Protein AF-A0A6I0HIM0-F1 (afdb_monomer_lite)

Radius of gyration: 15.4 Å; chains: 1; bounding box: 35×26×42 Å

Sequence (84 aa):
MNKLEHIATIDFCYWRLKILCKQLSKPKSNIEIMVDNACGYNEAEEIRKECIILLEQIIESKKAISADYSGDSKFLDKLKKWNG

pLDDT: mean 93.07, std 7.05, range [52.94, 98.12]

Structure (mmCIF, N/CA/C/O backbone):
data_AF-A0A6I0HIM0-F1
#
_entry.id   AF-A0A6I0HIM0-F1
#
loop_
_atom_site.group_PDB
_atom_site.id
_atom_site.type_symbol
_atom_site.label_atom_id
_atom_site.label_alt_id
_atom_site.label_comp_id
_atom_site.label_asym_id
_atom_site.label_entity_id
_atom_site.label_seq_id
_atom_site.pdbx_PDB_ins_code
_atom_site.Cartn_x
_atom_site.Cartn_y
_atom_site.Cartn_z
_atom_site.occupancy
_atom_site.B_iso_or_equiv
_atom_site.auth_seq_id
_atom_site.auth_comp_id
_atom_site.auth_asym_id
_atom_site.auth_atom_id
_atom_site.pdbx_PDB_model_num
ATOM 1 N N . MET A 1 1 ? 17.210 -6.988 -7.093 1.00 83.00 1 MET A N 1
ATOM 2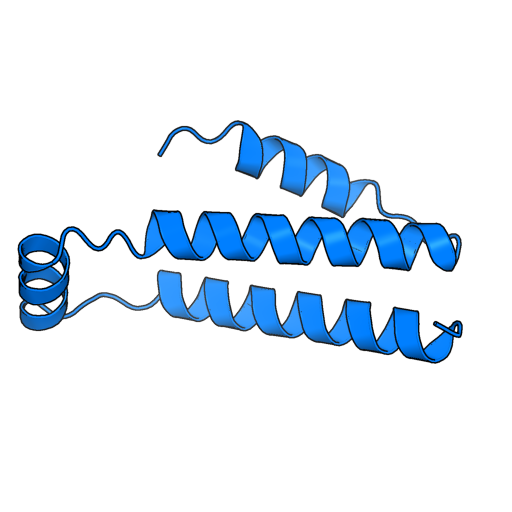 C CA . MET A 1 1 ? 16.134 -7.876 -7.557 1.00 83.00 1 MET A CA 1
ATOM 3 C C . MET A 1 1 ? 16.231 -8.019 -9.063 1.00 83.00 1 MET A C 1
ATOM 5 O O . MET A 1 1 ? 16.584 -7.056 -9.734 1.00 83.00 1 MET A O 1
ATOM 9 N N . ASN A 1 2 ? 15.973 -9.204 -9.598 1.00 94.75 2 ASN A N 1
ATOM 10 C CA . ASN A 1 2 ? 15.788 -9.399 -11.031 1.00 94.75 2 ASN A CA 1
ATOM 11 C C . ASN A 1 2 ? 14.372 -8.951 -11.455 1.00 94.75 2 ASN A C 1
ATOM 13 O O . ASN A 1 2 ? 13.518 -8.632 -10.626 1.00 94.75 2 ASN A O 1
ATOM 17 N N . LYS A 1 3 ? 14.106 -8.924 -12.765 1.00 95.94 3 LYS A N 1
ATOM 18 C CA . LYS A 1 3 ? 12.804 -8.490 -13.298 1.00 95.94 3 LYS A CA 1
ATOM 19 C C . LYS A 1 3 ? 11.629 -9.317 -12.753 1.00 95.94 3 LYS A C 1
ATOM 21 O O . LYS A 1 3 ? 10.572 -8.752 -12.492 1.00 95.94 3 LYS A O 1
ATOM 26 N N . LEU A 1 4 ? 11.807 -10.627 -12.578 1.00 97.00 4 LEU A N 1
ATOM 27 C CA . LEU A 1 4 ? 10.763 -11.522 -12.071 1.00 97.00 4 LEU A CA 1
ATOM 28 C C . LEU A 1 4 ? 10.448 -11.235 -10.597 1.00 97.00 4 LEU A C 1
ATOM 30 O O . LEU A 1 4 ? 9.283 -11.187 -10.222 1.00 97.00 4 LEU A O 1
ATOM 34 N N . GLU A 1 5 ? 11.468 -10.979 -9.781 1.00 97.62 5 GLU A N 1
ATOM 35 C CA . GLU A 1 5 ? 11.311 -10.604 -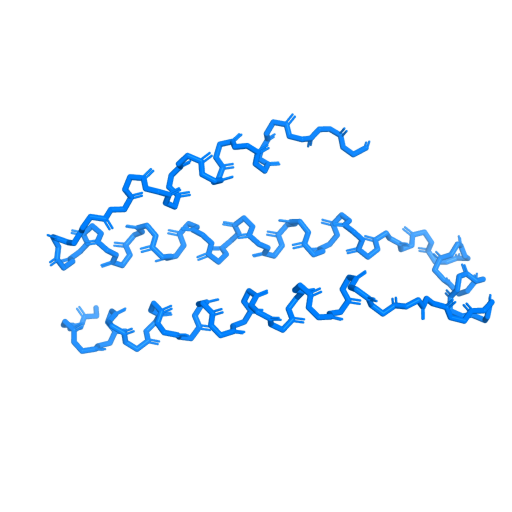8.371 1.00 97.62 5 GLU A CA 1
ATOM 36 C C . GLU A 1 5 ? 10.572 -9.268 -8.211 1.00 97.62 5 GLU A C 1
ATOM 38 O O . GLU A 1 5 ? 9.720 -9.143 -7.332 1.00 97.62 5 GLU A O 1
ATOM 43 N N . HIS A 1 6 ? 10.823 -8.287 -9.088 1.00 97.88 6 HIS A N 1
ATOM 44 C CA . HIS A 1 6 ? 10.051 -7.039 -9.102 1.00 97.88 6 HIS A CA 1
ATOM 45 C C . HIS A 1 6 ? 8.579 -7.268 -9.465 1.00 97.88 6 HIS A C 1
ATOM 47 O O . HIS A 1 6 ? 7.705 -6.682 -8.833 1.00 97.88 6 HIS A O 1
ATOM 53 N N . ILE A 1 7 ? 8.290 -8.139 -10.439 1.00 96.88 7 ILE A N 1
ATOM 54 C CA . ILE A 1 7 ? 6.908 -8.498 -10.803 1.00 96.88 7 ILE A CA 1
ATOM 55 C C . ILE A 1 7 ? 6.210 -9.186 -9.626 1.00 96.88 7 ILE A C 1
ATOM 57 O O . ILE A 1 7 ? 5.128 -8.763 -9.230 1.00 96.88 7 ILE A O 1
ATOM 61 N N . ALA A 1 8 ? 6.858 -10.175 -9.007 1.00 97.75 8 ALA A N 1
ATOM 62 C CA . ALA A 1 8 ? 6.319 -10.869 -7.841 1.00 97.75 8 ALA A CA 1
ATOM 63 C C . ALA A 1 8 ? 6.066 -9.916 -6.659 1.00 97.75 8 ALA A C 1
ATOM 65 O O . ALA A 1 8 ? 5.051 -10.035 -5.974 1.00 97.75 8 ALA A O 1
ATOM 66 N N . THR A 1 9 ? 6.955 -8.940 -6.446 1.00 97.81 9 THR A N 1
ATOM 67 C CA . THR A 1 9 ? 6.778 -7.894 -5.426 1.00 97.81 9 THR A CA 1
ATOM 68 C C . THR A 1 9 ? 5.546 -7.039 -5.724 1.00 97.81 9 THR A C 1
ATOM 70 O O . THR A 1 9 ? 4.716 -6.839 -4.842 1.00 97.81 9 THR A O 1
ATOM 73 N N . ILE A 1 10 ? 5.374 -6.589 -6.971 1.00 97.75 10 ILE A N 1
ATOM 74 C CA . ILE A 1 10 ? 4.203 -5.802 -7.387 1.00 97.75 10 ILE A CA 1
ATOM 75 C C . ILE A 1 10 ? 2.904 -6.594 -7.168 1.00 97.75 10 ILE A C 1
ATOM 77 O O . ILE A 1 10 ? 1.959 -6.067 -6.575 1.00 97.75 10 ILE A O 1
ATOM 81 N N . ASP A 1 11 ? 2.864 -7.858 -7.597 1.00 97.94 11 ASP A N 1
ATOM 82 C CA . ASP A 1 11 ? 1.695 -8.731 -7.438 1.00 97.94 11 ASP A CA 1
ATOM 83 C C . ASP A 1 11 ? 1.344 -8.943 -5.961 1.00 97.94 11 ASP A C 1
ATOM 85 O O . ASP A 1 11 ? 0.177 -8.836 -5.567 1.00 97.94 11 ASP A O 1
ATOM 89 N N . PHE A 1 12 ? 2.357 -9.182 -5.124 1.00 98.06 12 PHE A N 1
ATOM 90 C CA . PHE A 1 12 ? 2.183 -9.298 -3.682 1.00 98.06 12 PHE A CA 1
ATOM 91 C C . PHE A 1 12 ? 1.609 -8.013 -3.074 1.00 98.06 12 PHE A C 1
ATOM 93 O O . PHE A 1 12 ? 0.628 -8.075 -2.326 1.00 98.06 12 PHE A O 1
ATOM 100 N N . CYS A 1 13 ? 2.170 -6.848 -3.408 1.00 97.94 13 CYS A N 1
ATOM 101 C CA . CYS A 1 13 ? 1.704 -5.573 -2.872 1.00 97.94 13 CYS A CA 1
ATOM 102 C C . CYS A 1 13 ? 0.244 -5.297 -3.260 1.00 97.94 13 CYS A C 1
ATOM 104 O O . CYS A 1 13 ? -0.558 -4.936 -2.397 1.00 97.94 13 CYS A O 1
ATOM 106 N N . TYR A 1 14 ? -0.151 -5.532 -4.517 1.00 98.00 14 TYR A N 1
ATOM 107 C CA . TYR A 1 14 ? -1.551 -5.379 -4.932 1.00 98.00 14 TYR A CA 1
ATOM 108 C C . TYR A 1 14 ? -2.488 -6.374 -4.243 1.00 98.00 14 TYR A C 1
ATOM 110 O O . TYR A 1 14 ? -3.595 -6.004 -3.835 1.00 98.00 14 TYR A O 1
ATOM 118 N N . TRP A 1 15 ? -2.061 -7.627 -4.068 1.00 98.12 15 TRP A N 1
ATOM 119 C CA . TRP A 1 15 ? -2.824 -8.602 -3.293 1.00 98.12 15 TRP A CA 1
ATOM 120 C C . TRP A 1 15 ? -3.026 -8.131 -1.848 1.00 98.12 15 TRP A C 1
ATOM 122 O O . TRP A 1 15 ? -4.152 -8.169 -1.342 1.00 98.12 15 TRP A O 1
ATOM 132 N N . ARG A 1 16 ? -1.973 -7.620 -1.201 1.00 97.75 16 ARG A N 1
ATOM 133 C CA . ARG A 1 16 ? -2.043 -7.125 0.176 1.00 97.75 16 ARG A CA 1
ATOM 134 C C . ARG A 1 16 ? -2.953 -5.905 0.299 1.00 97.75 16 ARG A C 1
ATOM 136 O O . ARG A 1 16 ? -3.810 -5.896 1.180 1.00 97.75 16 ARG A O 1
ATOM 143 N N . LEU A 1 17 ? -2.866 -4.946 -0.626 1.00 96.75 17 LEU A N 1
ATOM 144 C CA . LEU A 1 17 ? -3.787 -3.802 -0.695 1.00 96.75 17 LEU A CA 1
ATOM 145 C C . LEU A 1 17 ? -5.253 -4.260 -0.769 1.00 96.75 17 LEU A C 1
ATOM 147 O O . LEU A 1 17 ? -6.107 -3.744 -0.051 1.00 96.75 17 LEU A O 1
ATOM 151 N N . LYS A 1 18 ? -5.555 -5.295 -1.564 1.00 96.62 18 LYS A N 1
ATOM 152 C CA . LYS A 1 18 ? -6.909 -5.868 -1.643 1.00 96.62 18 LYS A CA 1
ATOM 153 C C . LYS A 1 18 ? -7.373 -6.480 -0.317 1.00 96.62 18 LYS A C 1
ATOM 155 O O . LYS A 1 18 ? -8.562 -6.416 -0.006 1.00 96.62 18 LYS A O 1
ATOM 160 N N . ILE A 1 19 ? -6.473 -7.093 0.453 1.00 96.50 19 ILE A N 1
ATOM 161 C CA . ILE A 1 19 ? -6.784 -7.616 1.791 1.00 96.50 19 ILE A CA 1
ATOM 162 C C . ILE A 1 19 ? -7.069 -6.471 2.769 1.00 96.50 19 ILE A C 1
ATOM 164 O O . ILE A 1 19 ? -8.078 -6.536 3.469 1.00 96.50 19 ILE A O 1
ATOM 168 N N . LEU A 1 20 ? -6.261 -5.409 2.756 1.00 95.06 20 LEU A N 1
ATOM 169 C CA . LEU A 1 20 ? -6.460 -4.223 3.598 1.00 95.06 20 LEU A CA 1
ATOM 170 C C . LEU A 1 20 ? -7.801 -3.532 3.301 1.00 95.06 20 LEU A C 1
ATOM 172 O O . LEU A 1 20 ? -8.564 -3.232 4.217 1.00 95.06 20 LEU A O 1
ATOM 176 N N . CYS A 1 21 ? -8.170 -3.380 2.023 1.00 92.62 21 CYS A N 1
ATOM 177 C CA . CYS A 1 21 ? -9.491 -2.862 1.652 1.00 92.62 21 CYS A CA 1
ATOM 178 C C . CYS A 1 21 ? -10.635 -3.731 2.197 1.00 92.62 21 CYS A C 1
ATOM 180 O O . CYS A 1 21 ? -11.657 -3.208 2.643 1.00 92.62 21 CYS A O 1
ATOM 182 N N . LYS A 1 22 ? -10.478 -5.062 2.181 1.00 93.81 22 LYS A N 1
ATOM 183 C CA . LYS A 1 22 ? -11.472 -5.979 2.7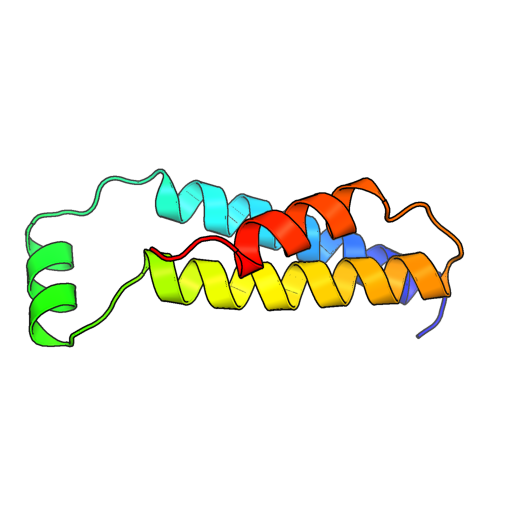57 1.00 93.81 22 LYS A CA 1
ATOM 184 C C . LYS A 1 22 ? -11.555 -5.865 4.275 1.00 93.81 22 LYS A C 1
ATOM 186 O O . LYS A 1 22 ? -12.644 -6.055 4.800 1.00 93.81 22 LYS A O 1
ATOM 191 N N . GLN A 1 23 ? -10.444 -5.603 4.962 1.00 91.06 23 GLN A N 1
ATOM 192 C CA . GLN A 1 23 ? -10.437 -5.378 6.409 1.00 91.06 23 GLN A CA 1
ATOM 193 C C . GLN A 1 23 ? -11.219 -4.110 6.756 1.00 91.06 23 GLN A C 1
ATOM 195 O O . GLN A 1 23 ? -12.188 -4.206 7.496 1.00 91.06 23 GLN A O 1
ATOM 200 N N . LEU A 1 24 ? -10.925 -2.986 6.094 1.00 89.06 24 LEU A N 1
ATOM 201 C CA . LEU A 1 24 ? -11.662 -1.728 6.285 1.00 89.06 24 LEU A CA 1
ATOM 202 C C . LEU A 1 24 ? -13.156 -1.820 5.951 1.00 89.06 24 LEU A C 1
ATOM 204 O O . LEU A 1 24 ? -13.964 -1.075 6.493 1.00 89.06 24 LEU A O 1
ATOM 208 N N . SER A 1 25 ? -13.533 -2.714 5.034 1.00 89.38 25 SER A N 1
ATOM 209 C CA . SER A 1 25 ? -14.936 -2.898 4.644 1.00 89.38 25 SER A CA 1
ATOM 210 C C . SER A 1 25 ? -15.739 -3.722 5.656 1.00 89.38 25 SER A C 1
ATOM 212 O O . SER A 1 25 ? -16.961 -3.810 5.529 1.00 89.38 25 SER A O 1
ATOM 214 N N . LYS A 1 26 ? -15.085 -4.384 6.619 1.00 90.88 26 LYS A N 1
ATOM 215 C CA . LYS A 1 26 ? -15.775 -5.182 7.633 1.00 90.88 26 LYS A CA 1
ATOM 216 C C . LYS A 1 26 ? -16.231 -4.274 8.776 1.00 90.88 26 LYS A C 1
ATOM 218 O O . LYS A 1 26 ? -15.403 -3.569 9.346 1.00 90.88 26 LYS A O 1
ATOM 223 N N . PRO A 1 27 ? -17.520 -4.304 9.154 1.00 86.25 27 PRO A N 1
ATOM 224 C CA . PRO A 1 27 ? -17.965 -3.594 10.340 1.00 86.25 27 PRO A CA 1
ATOM 225 C C . PRO A 1 27 ? -17.344 -4.238 11.583 1.00 86.25 27 PRO A C 1
ATOM 227 O O . PRO A 1 27 ? -17.355 -5.464 11.718 1.00 86.25 27 PRO A O 1
ATOM 230 N N . LYS A 1 28 ? -16.831 -3.409 12.492 1.00 86.94 28 LYS A N 1
ATOM 231 C CA . LYS A 1 28 ? -16.343 -3.865 13.795 1.00 86.94 28 LYS A CA 1
ATOM 232 C C . LYS A 1 28 ? -17.498 -4.176 14.731 1.00 86.94 28 LYS A C 1
ATOM 234 O O . LYS A 1 28 ? -18.510 -3.476 14.750 1.00 86.94 28 LYS A O 1
ATOM 239 N N . SER A 1 29 ? -17.319 -5.206 15.542 1.00 90.44 29 SER A N 1
ATOM 240 C CA . SER A 1 29 ? -18.169 -5.477 16.693 1.00 90.44 29 SER A CA 1
ATOM 241 C C . SER A 1 29 ? -17.965 -4.425 17.788 1.00 90.44 29 SER A C 1
ATOM 243 O O . SER A 1 29 ? -16.918 -3.784 17.888 1.00 90.44 29 SER A O 1
ATOM 245 N N . ASN A 1 30 ? -18.953 -4.289 18.674 1.00 91.44 30 ASN A N 1
ATOM 246 C CA . ASN A 1 30 ? -18.858 -3.370 19.812 1.00 91.44 30 ASN A CA 1
ATOM 247 C C . ASN A 1 30 ? -17.659 -3.687 20.723 1.00 91.44 30 ASN A C 1
ATOM 249 O O . ASN A 1 30 ? -17.066 -2.772 21.284 1.00 91.44 30 ASN A O 1
ATOM 253 N N . ILE A 1 31 ? -17.284 -4.965 20.850 1.00 92.50 31 ILE A N 1
ATOM 254 C CA . ILE A 1 31 ? -16.139 -5.388 21.666 1.00 92.50 31 ILE A CA 1
ATOM 255 C C . ILE A 1 31 ? -14.826 -4.922 21.027 1.00 92.50 31 ILE A C 1
ATOM 257 O O . ILE A 1 31 ? -13.991 -4.364 21.729 1.00 92.50 31 ILE A O 1
ATOM 261 N N . GLU A 1 32 ? -14.656 -5.087 19.712 1.00 89.00 32 GLU A N 1
ATOM 262 C CA . GLU A 1 32 ? -13.461 -4.608 18.995 1.00 89.00 32 GLU A CA 1
ATOM 263 C C . GLU A 1 32 ? -13.308 -3.091 19.126 1.00 89.00 32 GLU A C 1
ATOM 265 O O . GLU A 1 32 ? -12.230 -2.615 19.456 1.00 89.00 32 GLU A O 1
ATOM 270 N N . ILE A 1 33 ? -14.402 -2.336 18.983 1.00 89.56 33 ILE A N 1
ATOM 271 C CA . ILE A 1 33 ? -14.389 -0.878 19.182 1.00 89.56 33 ILE A CA 1
ATOM 272 C C . ILE A 1 33 ? -13.967 -0.520 20.616 1.00 89.56 33 ILE A C 1
ATOM 274 O O . ILE A 1 33 ? -13.188 0.409 20.820 1.00 89.56 33 ILE A O 1
ATOM 278 N N . MET A 1 34 ? -14.466 -1.242 21.626 1.00 90.81 34 MET A N 1
ATOM 279 C CA . MET A 1 34 ? -14.078 -1.008 23.021 1.00 90.81 34 MET A CA 1
ATOM 280 C C . MET A 1 34 ? -12.595 -1.303 23.268 1.00 90.81 34 MET A C 1
ATOM 282 O O . MET A 1 34 ? -11.937 -0.526 23.959 1.00 90.81 34 MET A O 1
ATOM 286 N N . VAL A 1 35 ? -12.074 -2.396 22.707 1.00 90.25 35 VAL A N 1
ATOM 287 C CA . VAL A 1 35 ? -10.655 -2.769 22.815 1.00 90.25 35 VAL A CA 1
ATOM 288 C C . VAL A 1 35 ? -9.774 -1.729 22.126 1.00 90.25 35 VAL A C 1
ATOM 290 O O . VAL A 1 35 ? -8.823 -1.243 22.736 1.00 90.25 35 VAL A O 1
ATOM 293 N N . ASP A 1 36 ? -10.132 -1.320 20.910 1.00 90.12 36 ASP A N 1
ATOM 294 C CA . ASP A 1 36 ? -9.406 -0.301 20.153 1.00 90.12 36 ASP A CA 1
ATOM 295 C C . ASP A 1 36 ? -9.335 1.022 20.922 1.00 90.12 36 ASP A C 1
ATOM 297 O O . ASP A 1 36 ? -8.255 1.586 21.094 1.00 90.12 36 ASP A O 1
ATOM 301 N N . ASN A 1 37 ? -10.466 1.475 21.472 1.00 89.94 37 ASN A N 1
ATOM 302 C CA . ASN A 1 37 ? -10.530 2.698 22.271 1.00 89.94 37 ASN A CA 1
ATOM 303 C C . ASN A 1 37 ? -9.695 2.605 23.556 1.00 89.94 37 ASN A C 1
ATOM 305 O O . ASN A 1 37 ? -9.018 3.567 23.913 1.00 89.94 37 ASN A O 1
ATOM 309 N N . ALA A 1 38 ? -9.723 1.463 24.250 1.00 93.44 38 ALA A N 1
ATOM 310 C CA . ALA A 1 38 ? -8.948 1.259 25.474 1.00 93.44 38 ALA A CA 1
ATOM 311 C C . ALA A 1 38 ? -7.433 1.230 25.212 1.00 93.44 38 ALA A C 1
ATOM 313 O O . ALA A 1 38 ? -6.654 1.688 26.047 1.00 93.44 38 ALA A O 1
ATOM 314 N N . CYS A 1 39 ? -7.017 0.714 24.054 1.00 91.06 39 CYS A N 1
ATOM 315 C CA . CYS A 1 39 ? -5.616 0.644 23.642 1.00 91.06 39 CYS A CA 1
ATOM 316 C C . CYS A 1 39 ? -5.138 1.877 22.854 1.00 91.06 39 CYS A C 1
ATOM 318 O O . CYS A 1 39 ? -3.947 1.976 22.563 1.00 91.06 39 CYS A O 1
ATOM 320 N N . GLY A 1 40 ? -6.035 2.801 22.491 1.00 90.12 40 GLY A N 1
ATOM 321 C CA . GLY A 1 40 ? -5.727 3.926 21.601 1.00 90.12 40 GLY A CA 1
ATOM 322 C C . GLY A 1 40 ? -5.384 3.495 20.169 1.00 90.12 40 GLY A C 1
ATOM 323 O O . GLY A 1 40 ? -4.678 4.212 19.460 1.00 90.12 40 GLY A O 1
ATOM 324 N N . TYR A 1 41 ? -5.840 2.313 19.748 1.00 89.06 41 TYR A N 1
ATOM 325 C CA . TYR A 1 41 ? -5.562 1.759 18.430 1.00 89.06 41 TYR A CA 1
ATOM 326 C C . TYR A 1 41 ? -6.503 2.355 17.379 1.00 89.06 41 TYR A C 1
ATOM 328 O O . TYR A 1 41 ? -7.724 2.292 17.507 1.00 89.06 41 TYR A O 1
ATOM 336 N N . ASN A 1 42 ? -5.930 2.906 16.308 1.00 89.50 42 ASN A N 1
ATOM 337 C CA . ASN A 1 42 ? -6.680 3.389 15.155 1.00 89.50 42 ASN A CA 1
ATOM 338 C C . ASN A 1 42 ? -6.340 2.535 13.932 1.00 89.50 42 ASN A C 1
ATOM 340 O O . ASN A 1 42 ? -5.366 2.787 13.227 1.00 89.50 42 ASN A O 1
ATOM 344 N N . GLU A 1 43 ? -7.172 1.529 13.669 1.00 88.75 43 GLU A N 1
ATOM 345 C CA . GLU A 1 43 ? -6.984 0.628 12.528 1.00 88.75 43 GLU A CA 1
ATOM 346 C C . GLU A 1 43 ? -6.907 1.374 11.190 1.00 88.75 43 GLU A C 1
ATOM 348 O O . GLU A 1 43 ? -6.086 1.028 10.348 1.00 88.75 43 GLU A O 1
ATOM 353 N N . ALA A 1 44 ? -7.722 2.414 10.985 1.00 89.19 44 ALA A N 1
ATOM 354 C CA . ALA A 1 44 ? -7.713 3.161 9.730 1.00 89.19 44 ALA A CA 1
ATOM 355 C C . ALA A 1 44 ? -6.371 3.876 9.511 1.00 89.19 44 ALA A C 1
ATOM 357 O O . ALA A 1 44 ? -5.855 3.896 8.393 1.00 89.19 44 ALA A O 1
ATOM 358 N N . GLU A 1 45 ? -5.784 4.409 10.582 1.00 91.00 45 GLU A N 1
ATOM 359 C CA . GLU A 1 45 ? -4.463 5.035 10.557 1.00 91.00 45 GLU A CA 1
ATOM 360 C C . GLU A 1 45 ? -3.347 4.017 10.296 1.00 91.00 45 GLU A C 1
ATOM 362 O O . GLU A 1 45 ? -2.458 4.256 9.478 1.00 91.00 45 GLU A O 1
ATOM 367 N N . GLU A 1 46 ? -3.402 2.856 10.944 1.00 91.88 46 GLU A N 1
ATOM 368 C CA . GLU A 1 46 ? -2.406 1.800 10.749 1.00 91.88 46 GLU A CA 1
ATOM 369 C C . GLU A 1 46 ? -2.484 1.198 9.341 1.00 91.88 46 GLU A C 1
ATOM 371 O O . GLU A 1 46 ? -1.464 1.064 8.660 1.00 91.88 46 GLU A O 1
ATOM 376 N N . ILE A 1 47 ? -3.695 0.949 8.835 1.00 93.06 47 ILE A N 1
ATOM 377 C CA . ILE A 1 47 ? -3.906 0.508 7.453 1.00 93.06 47 ILE A CA 1
ATOM 378 C C . IL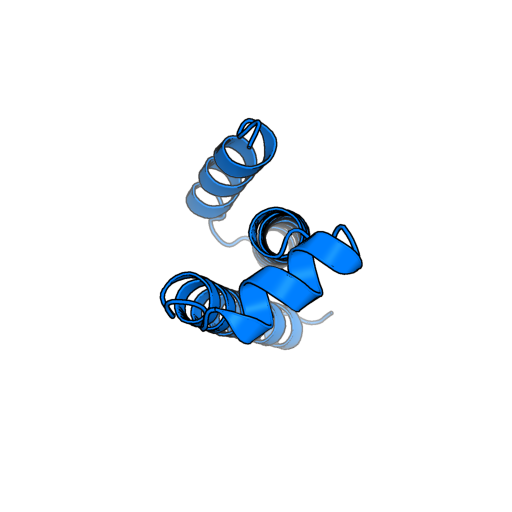E A 1 47 ? -3.433 1.578 6.465 1.00 93.06 47 ILE A C 1
ATOM 380 O O . ILE A 1 47 ? -2.849 1.236 5.436 1.00 93.06 47 ILE A O 1
ATOM 384 N N . ARG A 1 48 ? -3.622 2.871 6.760 1.00 92.62 48 ARG A N 1
ATOM 385 C CA . ARG A 1 48 ? -3.108 3.963 5.922 1.00 92.62 48 ARG A CA 1
ATOM 386 C C . ARG A 1 48 ? -1.585 3.925 5.824 1.00 92.62 48 ARG A C 1
ATOM 388 O O . ARG A 1 48 ? -1.057 4.002 4.713 1.00 92.62 48 ARG A O 1
ATOM 395 N N . LYS A 1 49 ? -0.885 3.793 6.955 1.00 93.81 49 LYS A N 1
ATOM 396 C CA . LYS A 1 49 ? 0.584 3.682 6.988 1.00 93.81 49 LYS A CA 1
ATOM 397 C C . LYS A 1 49 ? 1.063 2.476 6.184 1.00 93.81 49 LYS A C 1
ATOM 399 O O . LYS A 1 49 ? 1.980 2.610 5.376 1.00 93.81 49 LYS A O 1
ATOM 404 N N . GLU A 1 50 ? 0.407 1.327 6.339 1.00 95.69 50 GLU A N 1
ATOM 405 C CA . GLU A 1 50 ? 0.742 0.125 5.572 1.00 95.69 50 GLU A CA 1
ATOM 406 C C . GLU A 1 50 ? 0.503 0.322 4.063 1.00 95.69 50 GLU A C 1
ATOM 408 O O . GLU A 1 50 ? 1.370 -0.005 3.252 1.00 95.69 50 GLU A O 1
ATOM 413 N N . CYS A 1 51 ? -0.621 0.931 3.666 1.00 95.75 51 CYS A N 1
ATOM 414 C CA . CYS A 1 51 ? -0.906 1.255 2.264 1.00 95.75 51 CYS A CA 1
ATOM 415 C C . CYS A 1 51 ? 0.176 2.147 1.637 1.00 95.75 51 CYS A C 1
ATOM 417 O O . CYS A 1 51 ? 0.552 1.927 0.486 1.00 95.75 51 CYS A O 1
ATOM 419 N N . ILE A 1 52 ? 0.677 3.142 2.378 1.00 96.31 52 ILE A N 1
ATOM 420 C CA . ILE A 1 52 ? 1.750 4.035 1.918 1.00 96.31 52 ILE A CA 1
ATOM 421 C C . ILE A 1 52 ? 3.018 3.232 1.609 1.00 96.31 52 ILE A C 1
ATOM 423 O O . ILE A 1 52 ? 3.548 3.355 0.506 1.00 96.31 52 ILE A O 1
ATOM 427 N N . ILE A 1 53 ? 3.445 2.364 2.531 1.00 97.25 53 ILE A N 1
ATOM 428 C CA . ILE A 1 53 ? 4.643 1.526 2.362 1.00 97.25 53 ILE A CA 1
ATOM 429 C C . ILE A 1 53 ? 4.500 0.616 1.134 1.00 97.25 53 ILE A C 1
ATOM 431 O O . ILE A 1 53 ? 5.412 0.523 0.312 1.00 97.25 53 ILE A O 1
ATOM 435 N N . LEU A 1 54 ? 3.341 -0.029 0.967 1.00 97.88 54 LEU A N 1
ATOM 436 C CA . LEU A 1 54 ? 3.082 -0.918 -0.172 1.00 97.88 54 LEU A CA 1
ATOM 437 C C . LEU A 1 54 ? 3.115 -0.171 -1.512 1.00 97.88 54 LEU A C 1
ATOM 439 O O . LEU A 1 54 ? 3.636 -0.689 -2.498 1.00 97.88 54 LEU A O 1
ATOM 443 N N . LEU A 1 55 ? 2.577 1.049 -1.567 1.00 97.50 55 LEU A N 1
ATOM 444 C CA . LEU A 1 55 ? 2.594 1.861 -2.786 1.00 97.50 55 LEU A CA 1
ATOM 445 C C . LEU A 1 55 ? 3.993 2.363 -3.131 1.00 97.50 55 LEU A C 1
ATOM 447 O O . LEU A 1 55 ? 4.350 2.387 -4.307 1.00 97.50 55 LEU A O 1
ATOM 451 N N . GLU A 1 56 ? 4.795 2.724 -2.131 1.00 97.81 56 GLU A N 1
ATOM 452 C CA . GLU A 1 56 ? 6.202 3.074 -2.334 1.00 97.81 56 GLU A CA 1
ATOM 453 C C . GLU A 1 56 ? 6.973 1.890 -2.941 1.00 97.81 56 GLU A C 1
ATOM 455 O O . GLU A 1 56 ? 7.636 2.061 -3.966 1.00 97.81 56 GLU A O 1
ATOM 460 N N . GLN A 1 57 ? 6.769 0.671 -2.425 1.00 97.62 57 GLN A N 1
ATOM 461 C CA . GLN A 1 57 ? 7.365 -0.556 -2.978 1.00 97.62 57 GLN A CA 1
ATOM 462 C C . GLN A 1 57 ? 6.920 -0.856 -4.419 1.00 97.62 57 GLN A C 1
ATOM 464 O O . GLN A 1 57 ? 7.742 -1.253 -5.254 1.00 97.62 57 GLN A O 1
ATOM 469 N N . ILE A 1 58 ? 5.634 -0.652 -4.738 1.00 98.00 58 ILE A N 1
ATOM 470 C CA . ILE A 1 58 ? 5.112 -0.800 -6.106 1.00 98.00 58 ILE A CA 1
ATOM 471 C C . ILE A 1 58 ? 5.804 0.191 -7.042 1.00 98.00 58 ILE A C 1
ATOM 473 O O . ILE A 1 58 ? 6.267 -0.201 -8.113 1.00 98.00 58 ILE A O 1
ATOM 477 N N . ILE A 1 59 ? 5.891 1.464 -6.651 1.00 97.81 59 ILE A N 1
ATOM 478 C CA . ILE A 1 59 ? 6.494 2.518 -7.473 1.00 97.81 59 ILE A CA 1
ATOM 479 C C . ILE A 1 59 ? 7.977 2.229 -7.716 1.00 97.81 59 ILE A C 1
ATOM 481 O O . ILE A 1 59 ? 8.434 2.331 -8.855 1.00 97.81 59 ILE A O 1
ATOM 485 N N . GLU A 1 60 ? 8.730 1.847 -6.684 1.00 97.69 60 GLU A N 1
ATOM 486 C CA . GLU A 1 60 ? 10.143 1.475 -6.817 1.00 97.69 60 GLU A CA 1
ATOM 487 C C . GLU A 1 60 ? 10.330 0.275 -7.749 1.00 97.69 60 GLU A C 1
ATOM 489 O O . GLU A 1 60 ? 11.152 0.323 -8.668 1.00 97.69 60 GLU A O 1
ATOM 494 N N . SER A 1 61 ? 9.517 -0.770 -7.583 1.00 97.69 61 SER A N 1
ATOM 495 C CA . SER A 1 61 ? 9.596 -1.966 -8.425 1.00 97.69 61 SER A CA 1
ATOM 496 C C . SER A 1 61 ? 9.211 -1.683 -9.875 1.00 97.69 61 SER A C 1
ATOM 498 O O . SER A 1 61 ? 9.887 -2.148 -10.792 1.00 97.69 61 SER A O 1
ATOM 500 N N . LYS A 1 62 ? 8.174 -0.871 -10.110 1.00 97.81 62 LYS A N 1
ATOM 501 C CA . LYS A 1 62 ? 7.761 -0.455 -11.456 1.00 97.81 62 LYS A CA 1
ATOM 502 C C . LYS A 1 62 ? 8.815 0.410 -12.137 1.00 97.81 62 LYS A C 1
ATOM 504 O O . LYS A 1 62 ? 9.108 0.176 -13.308 1.00 97.81 62 LYS A O 1
ATOM 509 N N . LYS A 1 63 ? 9.445 1.342 -11.410 1.00 97.00 63 LYS A N 1
ATOM 510 C CA . LYS A 1 63 ? 10.594 2.116 -11.911 1.00 97.00 63 LYS A CA 1
ATOM 511 C C . LYS A 1 63 ? 11.736 1.196 -12.343 1.00 97.00 63 LYS A C 1
ATOM 513 O O . LYS A 1 63 ? 12.257 1.365 -13.444 1.00 97.00 63 LYS A O 1
ATOM 518 N N . ALA A 1 64 ? 12.076 0.197 -11.525 1.00 97.31 64 ALA A N 1
ATOM 519 C CA . ALA A 1 64 ? 13.168 -0.737 -11.803 1.00 97.31 64 ALA A CA 1
ATOM 520 C C . ALA A 1 64 ? 12.951 -1.587 -13.069 1.00 97.31 64 ALA A C 1
ATOM 522 O O .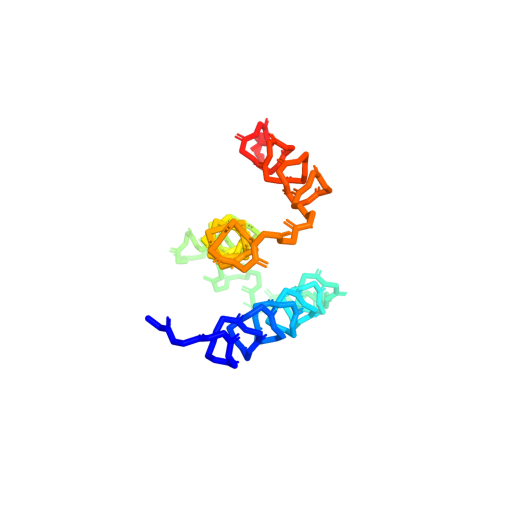 ALA A 1 64 ? 13.918 -1.950 -13.736 1.00 97.31 64 ALA A O 1
ATOM 523 N N . ILE A 1 65 ? 11.697 -1.870 -13.437 1.00 97.12 65 ILE A N 1
ATOM 524 C CA . ILE A 1 65 ? 11.349 -2.616 -14.661 1.00 97.12 65 ILE A CA 1
ATOM 525 C C . ILE A 1 65 ? 10.833 -1.726 -15.803 1.00 97.12 65 ILE A C 1
ATOM 527 O O . ILE A 1 65 ? 10.328 -2.252 -16.795 1.00 97.12 65 ILE A O 1
ATOM 531 N N . SER A 1 66 ? 10.948 -0.399 -15.665 1.00 96.31 66 SER A N 1
ATOM 532 C CA . SER A 1 66 ? 10.463 0.600 -16.633 1.00 96.31 66 SER A CA 1
ATOM 533 C C . SER A 1 66 ? 8.967 0.473 -16.976 1.00 96.31 66 SER A C 1
ATOM 535 O O . SER A 1 66 ? 8.559 0.700 -18.113 1.00 96.31 66 SER A O 1
ATOM 537 N N . ALA A 1 67 ? 8.142 0.104 -15.993 1.00 96.31 67 ALA A N 1
ATOM 538 C CA . ALA A 1 67 ? 6.685 0.053 -16.105 1.00 96.31 67 ALA A CA 1
ATOM 539 C C . ALA A 1 67 ? 6.035 1.374 -15.658 1.00 96.31 67 ALA A C 1
ATOM 541 O O . ALA A 1 67 ? 6.576 2.089 -14.813 1.00 96.31 67 ALA A O 1
ATOM 542 N N . ASP A 1 68 ? 4.844 1.680 -16.186 1.00 97.25 68 ASP A N 1
ATOM 543 C CA . ASP A 1 68 ? 4.086 2.862 -15.766 1.00 97.25 68 ASP A CA 1
ATOM 544 C C . ASP A 1 68 ? 3.599 2.743 -14.312 1.00 97.25 68 ASP A C 1
ATOM 546 O O . ASP A 1 68 ? 2.926 1.780 -13.929 1.00 97.25 68 ASP A O 1
ATOM 550 N N . TYR A 1 69 ? 3.918 3.768 -13.524 1.00 96.75 69 TYR A N 1
ATOM 551 C CA . TYR A 1 69 ? 3.558 3.922 -12.112 1.00 96.75 69 TYR A CA 1
ATOM 552 C C . TYR A 1 69 ? 2.768 5.215 -11.846 1.00 96.75 69 TYR A C 1
ATOM 554 O O . TYR A 1 69 ? 2.564 5.601 -10.692 1.00 96.75 69 TYR A O 1
ATOM 562 N N . SER A 1 70 ? 2.324 5.919 -12.896 1.00 96.62 70 SER A N 1
ATOM 563 C CA . SER A 1 70 ? 1.648 7.216 -12.773 1.00 96.62 70 SER A CA 1
ATOM 564 C C . SER A 1 70 ? 0.373 7.152 -11.918 1.00 96.62 70 SER A C 1
ATOM 566 O O . SER A 1 70 ? 0.099 8.063 -11.132 1.00 96.62 70 SER A O 1
ATOM 568 N N . GLY A 1 71 ? -0.388 6.058 -12.033 1.00 95.75 71 GLY A N 1
ATOM 569 C CA . GLY A 1 71 ? -1.576 5.794 -11.222 1.00 95.75 71 GLY A CA 1
ATOM 570 C C . GLY A 1 71 ? -1.250 5.609 -9.741 1.00 95.75 71 GLY A C 1
ATOM 571 O O . GLY A 1 71 ? -1.871 6.253 -8.894 1.00 95.75 71 GLY A O 1
ATOM 572 N N . ASP A 1 72 ? -0.240 4.793 -9.436 1.00 96.25 72 ASP A N 1
ATOM 573 C CA . ASP A 1 72 ? 0.171 4.501 -8.058 1.00 96.25 72 ASP A CA 1
ATOM 574 C C . ASP A 1 72 ? 0.716 5.756 -7.371 1.00 96.25 72 ASP A C 1
ATOM 576 O O . ASP A 1 72 ? 0.364 6.035 -6.228 1.00 96.25 72 ASP A O 1
ATOM 580 N N . SER A 1 73 ? 1.487 6.579 -8.093 1.00 95.00 73 SER A N 1
ATOM 581 C CA . SER A 1 73 ? 1.997 7.856 -7.577 1.00 95.00 73 SER A CA 1
ATOM 582 C C . SER A 1 73 ? 0.867 8.817 -7.213 1.00 95.00 73 SER A C 1
ATOM 584 O O . SER A 1 73 ? 0.863 9.382 -6.122 1.00 95.00 73 SER A O 1
ATOM 586 N N . LYS A 1 74 ? -0.137 8.973 -8.088 1.00 96.06 74 LYS A N 1
ATOM 587 C CA . LYS A 1 74 ? -1.306 9.822 -7.799 1.00 96.06 74 LYS A CA 1
ATOM 588 C C . LYS A 1 74 ? -2.095 9.312 -6.597 1.00 96.06 74 LYS A C 1
ATOM 590 O O . LYS A 1 74 ? -2.670 10.112 -5.859 1.00 96.06 74 LYS A O 1
ATOM 595 N N . PHE A 1 75 ? -2.177 7.995 -6.424 1.00 93.94 75 PHE A N 1
ATOM 596 C CA . PHE A 1 75 ? -2.869 7.400 -5.288 1.00 93.94 75 PHE A CA 1
ATOM 597 C C . PHE A 1 75 ? -2.091 7.600 -3.981 1.00 93.94 75 PHE A C 1
ATOM 599 O O . PHE A 1 75 ? -2.680 8.022 -2.986 1.00 93.94 75 PHE A O 1
ATOM 606 N N . LEU A 1 76 ? -0.769 7.418 -4.009 1.00 95.69 76 LEU A N 1
ATOM 607 C CA . LEU A 1 76 ? 0.123 7.701 -2.886 1.00 95.69 76 LEU A CA 1
ATOM 608 C C . LEU A 1 76 ? 0.025 9.164 -2.434 1.00 95.69 76 LEU A C 1
ATOM 610 O O . LEU A 1 76 ? -0.123 9.434 -1.243 1.00 95.69 76 LEU A O 1
ATOM 614 N N . ASP A 1 77 ? 0.029 10.107 -3.379 1.00 95.19 77 ASP A N 1
ATOM 615 C CA . ASP A 1 77 ? -0.104 11.536 -3.077 1.00 95.19 77 ASP A CA 1
ATOM 616 C C . ASP A 1 77 ? -1.431 11.859 -2.382 1.00 95.19 77 ASP A C 1
ATOM 618 O O . ASP A 1 77 ? -1.477 12.700 -1.483 1.00 95.19 77 ASP A O 1
ATOM 622 N N . LYS A 1 78 ? -2.524 11.194 -2.779 1.00 93.25 78 LYS A N 1
ATOM 623 C CA . LYS A 1 78 ? -3.829 11.347 -2.119 1.00 93.25 78 LYS A CA 1
ATOM 624 C C . LYS A 1 78 ? -3.804 10.796 -0.697 1.00 93.25 78 LYS A C 1
ATOM 626 O O . LYS A 1 78 ? -4.305 11.465 0.201 1.00 93.25 78 LYS A O 1
ATOM 631 N N . LEU A 1 79 ? -3.205 9.623 -0.486 1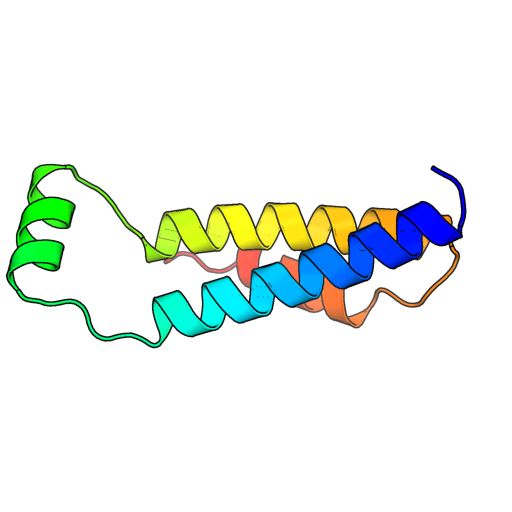.00 90.81 79 LEU A N 1
ATOM 632 C CA . LEU A 1 79 ? -3.103 9.006 0.840 1.00 90.81 79 LEU A CA 1
ATOM 633 C C . LEU A 1 79 ? -2.250 9.833 1.804 1.00 90.81 79 LEU A C 1
ATOM 635 O O . LEU A 1 79 ? -2.642 10.008 2.952 1.00 90.81 79 LEU A O 1
ATOM 639 N N . LYS A 1 80 ? -1.129 10.396 1.339 1.00 90.12 80 LYS A N 1
ATOM 640 C CA . LYS A 1 80 ? -0.261 11.258 2.161 1.00 90.12 80 LYS A CA 1
ATOM 641 C C . LYS A 1 80 ? -0.913 12.588 2.542 1.00 90.12 80 LYS A C 1
ATOM 643 O O . LYS A 1 80 ? -0.592 13.145 3.584 1.00 90.12 80 LYS A O 1
ATOM 648 N N . LYS A 1 81 ? -1.807 13.106 1.695 1.00 89.44 81 LYS A N 1
ATOM 649 C CA . LYS A 1 81 ? -2.568 14.341 1.953 1.00 89.44 81 LYS A CA 1
ATOM 650 C C . LYS A 1 81 ? -3.821 14.119 2.788 1.00 89.44 81 LYS A C 1
ATOM 652 O O . LYS A 1 81 ? -4.434 15.093 3.219 1.00 89.44 81 LYS A O 1
ATOM 657 N N . TRP A 1 82 ? -4.247 12.872 2.962 1.00 79.06 82 TRP A N 1
ATOM 658 C CA . TRP A 1 82 ? -5.392 12.577 3.800 1.00 79.06 82 TRP A CA 1
ATOM 659 C C . TRP A 1 82 ? -4.996 12.849 5.250 1.00 79.06 82 TRP A C 1
ATOM 661 O O . TRP A 1 82 ? -4.142 12.159 5.786 1.00 79.06 82 TRP A O 1
ATOM 671 N N . ASN A 1 83 ? -5.589 13.863 5.870 1.00 58.06 83 ASN A N 1
ATOM 672 C CA . ASN A 1 83 ? -5.557 14.050 7.314 1.00 58.06 83 ASN A CA 1
ATOM 673 C C . ASN A 1 83 ? -6.829 13.374 7.826 1.00 58.06 83 ASN A C 1
ATOM 675 O O . ASN A 1 83 ? -7.914 13.900 7.579 1.00 58.06 83 ASN A O 1
ATOM 679 N N . GLY A 1 84 ? -6.685 12.163 8.373 1.00 52.94 84 GLY A N 1
ATOM 680 C CA . GLY A 1 84 ? -7.792 11.400 8.954 1.00 52.94 84 GLY A CA 1
ATOM 681 C C . GLY A 1 84 ? -8.540 12.194 10.012 1.00 52.94 84 GLY A C 1
ATOM 682 O O . GLY A 1 84 ? -7.862 12.918 10.776 1.00 52.94 84 GLY A O 1
#

Secondary structure (DSSP, 8-state):
--HHHHHHHHHHHHHHHHHHHHHHTSPPPHHHHHHHHHHT--HHHHHHHHHHHHHHHHHHHHHHTT---HHHHHHHHHHHH---

Foldseek 3Di:
DDLVVLVVLLVVLVVVLVVLVVVVVDDDDPVVVVVCVVVVNDSVVVSLVSNLVSLVSNVVSCVVNVHDSPVSVVVSVVSVPDPD

Organism: Phocaeicola vulgatus (NCBI:txid821)